Protein AF-U6R7R0-F1 (afdb_monomer)

Secondary structure (DSSP, 8-state):
--HHHHHHHHHHHHHHHHTTS---HHHHHHHHHHHHHHHHHHHHHHHHHHHHHHTT-S-EEEEEEETTEEEEEETTS-EEEEE--PPPPPPPEEE-TTT-EEEETTEEEEEESS-SSSPTT-----EEETTEEEEEETTTTEEEEEEEE--SS-------

Sequence (160 aa):
MNKKFLSAILFGALMVSSTGTFVSCKDYDDDIDNINKELTDIKSKLSDLESKVTTGGAYVTKIESVEGGLKVSVSDGTSYNLTIAGTPAGSTVVIDKTTGEISIDGTPTGFFATTGTTPQGESTAPYVKDGFWYFYDDATKAFVKSEYKASGNAWAVQKG

pLDDT: mean 77.36, std 15.65, range [34.22, 97.75]

Nearest PDB structures (foldseek):
  7xgb-assembly4_D  TM=8.673E-01  e=4.127E-01  Kitasatospora aureofaciens
  7y96-assembly1_B-4  TM=3.052E-01  e=9.688E-01  Aequorea victoria
  6iys-assembly1_O-2  TM=2.189E-01  e=8.168E-01  Borreliella burgdorferi B31

Solvent-accessible surface area (backbone atoms only — not comparable to full-atom values): 9886 Å² total; per-residue (Å²): 129,68,65,66,59,56,50,52,50,50,54,49,53,51,52,60,60,61,68,73,71,60,74,52,69,62,60,56,51,54,50,51,53,50,50,52,50,53,53,50,53,52,50,50,55,49,52,55,50,47,57,47,50,77,72,68,42,80,44,82,72,46,78,43,83,46,92,63,30,36,38,37,32,32,68,79,72,52,71,47,77,46,74,45,84,67,76,76,78,77,80,49,78,46,65,40,90,80,56,21,40,33,21,52,73,85,42,76,66,88,46,54,85,42,89,65,75,63,66,94,89,63,79,69,70,67,46,77,55,99,57,19,34,28,41,61,35,80,88,78,73,42,73,42,80,49,92,52,66,60,77,76,86,88,68,93,76,82,88,130

Organism: NCBI:txid1121098

Structure (mmCIF, N/CA/C/O backbone):
data_AF-U6R7R0-F1
#
_entry.id   AF-U6R7R0-F1
#
loop_
_atom_site.group_PDB
_atom_site.id
_atom_site.type_symbol
_atom_site.label_atom_id
_atom_site.label_alt_id
_atom_site.label_comp_id
_atom_site.label_asym_id
_atom_site.label_entity_id
_atom_site.label_seq_id
_atom_site.pdbx_PDB_ins_code
_atom_site.Cartn_x
_atom_site.Cartn_y
_atom_site.Cartn_z
_atom_site.occupancy
_atom_site.B_iso_or_equiv
_atom_site.auth_seq_id
_atom_site.auth_comp_id
_atom_site.auth_asym_id
_atom_site.auth_atom_id
_atom_site.pdbx_PDB_model_num
ATOM 1 N N . MET A 1 1 ? -31.013 8.846 97.842 1.00 60.41 1 MET A N 1
ATOM 2 C CA . MET A 1 1 ? -30.948 9.296 96.430 1.00 60.41 1 MET A CA 1
ATOM 3 C C . MET A 1 1 ? -32.325 9.185 95.799 1.00 60.41 1 MET A C 1
ATOM 5 O O . MET A 1 1 ? -32.932 8.120 95.883 1.00 60.41 1 MET A O 1
ATOM 9 N N . ASN A 1 2 ? -32.833 10.263 95.195 1.00 62.69 2 ASN A N 1
ATOM 10 C CA . ASN A 1 2 ? -34.103 10.216 94.472 1.00 62.69 2 ASN A CA 1
ATOM 11 C C . ASN A 1 2 ? -33.949 9.316 93.241 1.00 62.69 2 ASN A C 1
ATOM 13 O O . ASN A 1 2 ? -33.398 9.728 92.224 1.00 62.69 2 ASN A O 1
ATOM 17 N N . LYS A 1 3 ? -34.459 8.083 93.337 1.00 65.56 3 LYS A N 1
ATOM 18 C CA . LYS A 1 3 ? -34.379 7.037 92.299 1.00 65.56 3 LYS A CA 1
ATOM 19 C C . LYS A 1 3 ? -34.887 7.509 90.927 1.00 65.56 3 LYS A C 1
ATOM 21 O O . LYS A 1 3 ? -34.453 7.004 89.899 1.00 65.56 3 LYS A O 1
ATOM 26 N N . LYS A 1 4 ? -35.752 8.529 90.913 1.00 64.25 4 LYS A N 1
ATOM 27 C CA . LYS A 1 4 ? -36.271 9.172 89.700 1.00 64.25 4 LYS A CA 1
ATOM 28 C C . LYS A 1 4 ? -35.207 9.952 88.916 1.00 64.25 4 LYS A C 1
ATOM 30 O O . LYS A 1 4 ? -35.218 9.897 87.695 1.00 64.25 4 LYS A O 1
ATOM 35 N N . PHE A 1 5 ? -34.262 10.607 89.593 1.00 67.69 5 PHE A N 1
ATOM 36 C CA . PHE A 1 5 ? -33.180 11.345 88.928 1.00 67.69 5 PHE A CA 1
ATOM 37 C C . PHE A 1 5 ? -32.105 10.408 88.378 1.00 67.69 5 PHE A C 1
ATOM 39 O O . PHE A 1 5 ? -31.585 10.647 87.296 1.00 67.69 5 PHE A O 1
ATOM 46 N N . LEU A 1 6 ? -31.821 9.307 89.081 1.00 66.25 6 LEU A N 1
ATOM 47 C CA . LEU A 1 6 ? -30.859 8.311 88.606 1.00 66.25 6 LEU A CA 1
ATOM 48 C C . LEU A 1 6 ? -31.383 7.572 87.368 1.00 66.25 6 LEU A C 1
ATOM 50 O O . LEU A 1 6 ? -30.635 7.363 86.423 1.00 66.2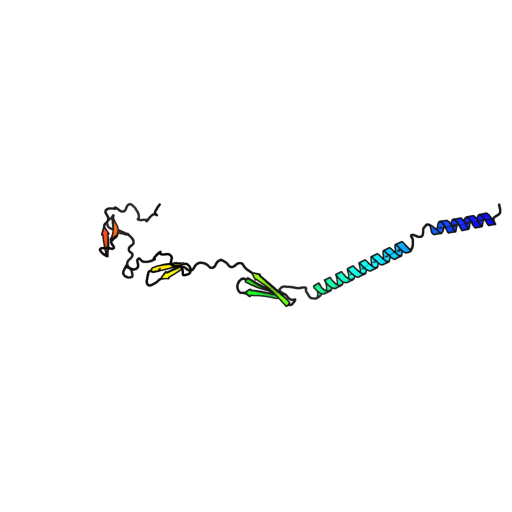5 6 LEU A O 1
ATOM 54 N N . SER A 1 7 ? -32.682 7.250 87.346 1.00 68.81 7 SER A N 1
ATOM 55 C CA . SER A 1 7 ? -33.334 6.669 86.169 1.00 68.81 7 SER A CA 1
ATOM 56 C C . SER A 1 7 ? -33.343 7.647 84.989 1.00 68.81 7 SER A C 1
ATOM 58 O O . SER A 1 7 ? -32.996 7.265 83.881 1.00 68.81 7 SER A O 1
ATOM 60 N N . ALA A 1 8 ? -33.649 8.930 85.221 1.00 68.56 8 ALA A N 1
ATOM 61 C CA . ALA A 1 8 ? -33.642 9.943 84.163 1.00 68.56 8 ALA A CA 1
ATOM 62 C C . ALA A 1 8 ? -32.242 10.183 83.569 1.00 68.56 8 ALA A C 1
ATOM 64 O O . ALA A 1 8 ? -32.114 10.319 82.357 1.00 68.56 8 ALA A O 1
ATOM 65 N N . ILE A 1 9 ? -31.189 10.187 84.394 1.00 73.38 9 ILE A N 1
ATOM 66 C CA . ILE A 1 9 ? -29.804 10.316 83.917 1.00 73.38 9 ILE A CA 1
ATOM 67 C C . ILE A 1 9 ? -29.353 9.039 83.204 1.00 73.38 9 ILE A C 1
ATOM 69 O O . ILE A 1 9 ? -28.672 9.134 82.193 1.00 73.38 9 ILE A O 1
ATOM 73 N N . LEU A 1 10 ? -29.756 7.854 83.674 1.00 70.75 10 LEU A N 1
ATOM 74 C CA . LEU A 1 10 ? -29.420 6.584 83.028 1.00 70.75 10 LEU A CA 1
ATOM 75 C C . LEU A 1 10 ? -30.117 6.430 81.670 1.00 70.75 10 LEU A C 1
ATOM 77 O O . LEU A 1 10 ? -29.473 6.045 80.702 1.00 70.75 10 LEU A O 1
ATOM 81 N N . PHE A 1 11 ? -31.401 6.787 81.573 1.00 67.62 11 PHE A N 1
ATOM 82 C CA . PHE A 1 11 ? -32.122 6.825 80.299 1.00 67.62 11 PHE A CA 1
ATOM 83 C C . PHE A 1 11 ? -31.600 7.937 79.383 1.00 67.62 11 PHE A C 1
ATOM 85 O O . PHE A 1 11 ? -31.454 7.709 78.189 1.00 67.62 11 PHE A O 1
ATOM 92 N N . GLY A 1 12 ? -31.251 9.107 79.924 1.00 68.81 12 GLY A N 1
ATOM 93 C CA . GLY A 1 12 ? -30.618 10.182 79.158 1.00 68.81 12 GLY A CA 1
ATOM 94 C C . GLY A 1 12 ? -29.245 9.780 78.611 1.00 68.81 12 GLY A C 1
ATOM 95 O O . GLY A 1 12 ? -28.976 9.976 77.432 1.00 68.81 12 GLY A O 1
ATOM 96 N N . ALA A 1 13 ? -28.403 9.146 79.431 1.00 63.66 13 ALA A N 1
ATOM 97 C CA . ALA A 1 13 ? -27.090 8.646 79.030 1.00 63.66 13 ALA A CA 1
ATOM 98 C C . ALA A 1 13 ? -27.189 7.493 78.019 1.00 63.66 13 ALA A C 1
ATOM 100 O O . ALA A 1 13 ? -26.389 7.445 77.091 1.00 63.66 13 ALA A O 1
ATOM 101 N N . LEU A 1 14 ? -28.182 6.606 78.161 1.00 62.66 14 LEU A N 1
ATOM 102 C CA . LEU A 1 14 ? -28.452 5.518 77.216 1.00 62.66 14 LEU A CA 1
ATOM 103 C C . LEU A 1 14 ? -28.954 6.041 75.859 1.00 62.66 14 LEU A C 1
ATOM 105 O O . LEU A 1 14 ? -28.569 5.521 74.817 1.00 62.66 14 LEU A O 1
ATOM 109 N N . MET A 1 15 ? -29.778 7.092 75.856 1.00 66.44 15 MET A N 1
ATOM 110 C CA . MET A 1 15 ? -30.253 7.720 74.618 1.00 66.44 15 MET A CA 1
ATOM 111 C C . MET A 1 15 ? -29.129 8.488 73.907 1.00 66.44 15 MET A C 1
ATOM 113 O O . MET A 1 15 ? -29.001 8.385 72.691 1.00 66.44 15 MET A O 1
ATOM 117 N N . VAL A 1 16 ? -28.258 9.181 74.648 1.00 61.00 16 VAL A N 1
ATOM 118 C CA . VAL A 1 16 ? -27.113 9.921 74.081 1.00 61.00 16 VAL A CA 1
ATOM 119 C C . VAL A 1 16 ? -25.999 8.986 73.587 1.00 61.00 16 VAL A C 1
ATOM 121 O O . VAL A 1 16 ? -25.350 9.287 72.587 1.00 61.00 16 VAL A O 1
ATOM 124 N N . SER A 1 17 ? -25.789 7.827 74.223 1.00 57.84 17 SER A N 1
ATOM 125 C CA . SER A 1 17 ? -24.849 6.817 73.715 1.00 57.84 17 SER A CA 1
ATOM 126 C C . SER A 1 17 ? -25.394 6.046 72.510 1.00 57.84 17 SER A C 1
ATOM 128 O O . SER A 1 17 ? -24.607 5.580 71.690 1.00 57.84 17 SER A O 1
ATOM 130 N N . SER A 1 18 ? -26.721 5.959 72.353 1.00 56.28 18 SER A N 1
ATOM 131 C CA . SER A 1 18 ? -27.346 5.296 71.202 1.00 56.28 18 SER A CA 1
ATOM 132 C C . SER A 1 18 ? -27.265 6.101 69.902 1.00 56.28 18 SER A C 1
ATOM 134 O O . SER A 1 18 ? -27.307 5.510 68.835 1.00 56.28 18 SER A O 1
ATOM 136 N N . THR A 1 19 ? -27.072 7.424 69.962 1.00 54.47 19 THR A N 1
ATOM 137 C CA . THR A 1 19 ? -26.943 8.285 68.770 1.00 54.47 19 THR A CA 1
ATOM 138 C C . THR A 1 19 ? -25.536 8.327 68.161 1.00 54.47 19 THR A C 1
ATOM 140 O O . THR A 1 19 ? -25.357 8.934 67.111 1.00 54.47 19 THR A O 1
ATOM 143 N N . GLY A 1 20 ? -24.534 7.711 68.801 1.00 55.19 20 GLY A N 1
ATOM 144 C CA . GLY A 1 20 ? -23.120 7.800 68.402 1.00 55.19 20 GLY A CA 1
ATOM 145 C C . GLY A 1 20 ? -22.584 6.644 67.549 1.00 55.19 20 GLY A C 1
ATOM 146 O O . GLY A 1 20 ? -21.422 6.684 67.158 1.00 55.19 20 GLY A O 1
ATOM 147 N N . THR A 1 21 ? -23.389 5.613 67.274 1.00 52.41 21 THR A N 1
ATOM 148 C CA . THR A 1 21 ? -22.988 4.440 66.466 1.00 52.41 21 THR A CA 1
ATOM 149 C C . THR A 1 21 ? -23.896 4.186 65.269 1.00 52.41 21 THR A C 1
ATOM 151 O O . THR A 1 21 ? -23.741 3.176 64.582 1.00 52.41 21 THR A O 1
ATOM 154 N N . PHE A 1 22 ? -24.812 5.109 64.969 1.00 54.06 22 PHE A N 1
ATOM 155 C CA . PHE A 1 22 ? -25.378 5.181 63.633 1.00 54.06 22 PHE A CA 1
ATOM 156 C C . PHE A 1 22 ? -24.262 5.700 62.736 1.00 54.06 22 PHE A C 1
ATOM 158 O O . PHE A 1 22 ? -24.029 6.904 62.652 1.00 54.06 22 PHE A O 1
ATOM 165 N N . VAL A 1 23 ? -23.528 4.776 62.112 1.00 57.75 23 VAL A N 1
ATOM 166 C CA . VAL A 1 23 ? -22.872 5.067 60.838 1.00 57.75 23 VAL A CA 1
ATOM 167 C C . VAL A 1 23 ? -23.975 5.701 59.999 1.00 57.75 23 VAL A C 1
ATOM 169 O O . VAL A 1 23 ? -25.008 5.074 59.760 1.00 57.75 23 VAL A O 1
ATOM 172 N N . SER A 1 24 ? -23.846 7.011 59.801 1.00 59.50 24 SER A N 1
ATOM 173 C CA . SER A 1 24 ? -24.919 7.886 59.350 1.00 59.50 24 SER A CA 1
ATOM 174 C C . SER A 1 24 ? -25.595 7.243 58.146 1.00 59.50 24 SER A C 1
ATOM 176 O O . SER A 1 24 ? -24.907 6.923 57.180 1.00 59.50 24 SER A O 1
ATOM 178 N N . CYS A 1 25 ? -26.919 7.032 58.184 1.00 66.12 25 CYS A N 1
ATOM 179 C CA . CYS A 1 25 ? -27.649 6.451 57.047 1.00 66.12 25 CYS A CA 1
ATOM 180 C C . CYS A 1 25 ? -27.337 7.190 55.740 1.00 66.12 25 CYS A C 1
ATOM 182 O O . CYS A 1 25 ? -27.358 6.584 54.682 1.00 66.12 25 CYS A O 1
ATOM 184 N N . LYS A 1 26 ? -26.959 8.473 55.838 1.00 71.56 26 LYS A N 1
ATOM 185 C CA . LYS A 1 26 ? -26.504 9.277 54.712 1.00 71.56 26 LYS A CA 1
ATOM 186 C C . LYS A 1 26 ? -25.286 8.699 53.991 1.00 71.56 26 LYS A C 1
ATOM 188 O O . LYS A 1 26 ? -25.292 8.701 52.771 1.00 71.56 26 LYS A O 1
ATOM 193 N N . ASP A 1 27 ? -24.259 8.250 54.707 1.00 76.75 27 ASP A N 1
ATOM 194 C CA . ASP A 1 27 ? -23.044 7.751 54.050 1.00 76.75 27 ASP A CA 1
ATOM 195 C C . ASP A 1 27 ? -23.353 6.425 53.339 1.00 76.75 27 ASP A C 1
ATOM 197 O O . ASP A 1 27 ? -22.925 6.215 52.210 1.00 76.75 27 ASP A O 1
ATOM 201 N N . TYR A 1 28 ? -24.209 5.586 53.938 1.00 78.81 28 TYR A N 1
ATOM 202 C CA . TYR A 1 28 ? -24.720 4.381 53.280 1.00 78.81 28 TYR A CA 1
ATOM 203 C C . TYR A 1 28 ? -25.596 4.683 52.060 1.00 78.81 28 TYR A C 1
ATOM 205 O O . TYR A 1 28 ? -25.456 4.011 51.041 1.00 78.81 28 TYR A O 1
ATOM 213 N N . ASP A 1 29 ? -26.491 5.668 52.145 1.00 81.88 29 ASP A N 1
ATOM 214 C CA . ASP A 1 29 ? -27.342 6.074 51.024 1.00 81.88 29 ASP A CA 1
ATOM 215 C C . ASP A 1 29 ? -26.497 6.666 49.878 1.00 81.88 29 ASP A C 1
ATOM 217 O O . ASP A 1 29 ? -26.690 6.300 48.718 1.00 81.88 29 ASP A O 1
ATOM 221 N N . ASP A 1 30 ? -25.508 7.513 50.193 1.00 87.25 30 ASP A N 1
ATOM 222 C CA . ASP A 1 30 ? -24.588 8.106 49.214 1.00 87.25 30 ASP A CA 1
ATOM 223 C C . ASP A 1 30 ? -23.708 7.024 48.540 1.00 87.25 30 ASP A C 1
ATOM 225 O O . ASP A 1 30 ? -23.526 7.043 47.316 1.00 87.25 30 ASP A O 1
ATOM 229 N N . ASP A 1 31 ? -23.207 6.044 49.306 1.00 91.38 31 ASP A N 1
ATOM 230 C CA . ASP A 1 31 ? -22.452 4.896 48.785 1.00 91.38 31 ASP A CA 1
ATOM 231 C C . ASP A 1 31 ? -23.313 4.032 47.847 1.00 91.38 31 ASP A C 1
ATOM 233 O O . ASP A 1 31 ? -22.874 3.652 46.757 1.00 91.38 31 ASP A O 1
ATOM 237 N N . ILE A 1 32 ? -24.562 3.748 48.234 1.00 90.69 32 ILE A N 1
ATOM 238 C CA . ILE A 1 32 ? -25.526 2.995 47.416 1.00 90.69 32 ILE A CA 1
ATOM 239 C C . ILE A 1 32 ? -25.818 3.733 46.106 1.00 90.69 32 ILE A C 1
ATOM 241 O O . ILE A 1 32 ? -25.851 3.113 45.039 1.00 90.69 32 ILE A O 1
ATOM 245 N N . ASP A 1 33 ? -25.995 5.052 46.154 1.00 93.56 33 ASP A N 1
ATOM 246 C CA . ASP A 1 33 ? -26.218 5.873 44.967 1.00 93.56 33 ASP A CA 1
ATOM 247 C C . ASP A 1 33 ? -25.017 5.861 44.018 1.00 93.56 33 ASP A C 1
ATOM 249 O O . ASP A 1 33 ? -25.195 5.798 42.796 1.00 93.56 33 ASP A O 1
ATOM 253 N N . ASN A 1 34 ? -23.792 5.912 44.550 1.00 94.81 34 ASN A N 1
ATOM 254 C CA . ASN A 1 34 ? -22.591 5.809 43.727 1.00 94.81 34 ASN A CA 1
ATOM 255 C C . ASN A 1 34 ? -22.479 4.423 43.074 1.00 94.81 34 ASN A C 1
ATOM 257 O O . ASN A 1 34 ? -22.296 4.329 41.859 1.00 94.81 34 ASN A O 1
ATOM 261 N N . ILE A 1 35 ? -22.692 3.355 43.846 1.00 96.38 35 ILE A N 1
ATOM 262 C CA . ILE A 1 35 ? -22.695 1.977 43.336 1.00 96.38 35 ILE A CA 1
ATOM 263 C C . ILE A 1 35 ? -23.745 1.807 42.234 1.00 96.38 35 ILE A C 1
ATOM 265 O O . ILE A 1 35 ? -23.456 1.223 41.192 1.00 96.38 35 ILE A O 1
ATOM 269 N N . ASN A 1 36 ? -24.955 2.339 42.410 1.00 96.31 36 ASN A N 1
ATOM 270 C CA . ASN A 1 36 ? -26.010 2.244 41.401 1.00 96.31 36 ASN A CA 1
ATOM 271 C C . ASN A 1 36 ? -25.657 2.989 40.105 1.00 96.31 36 ASN A C 1
ATOM 273 O O . ASN A 1 36 ? -25.974 2.502 39.013 1.00 96.31 36 ASN A O 1
ATOM 277 N N . LYS A 1 37 ? -24.978 4.141 40.198 1.00 96.75 37 LYS A N 1
ATOM 278 C CA . LYS A 1 37 ? -24.468 4.871 39.026 1.00 96.75 37 LYS A CA 1
ATOM 279 C C . LYS A 1 37 ? -23.408 4.058 38.290 1.00 96.75 37 LYS A C 1
ATOM 281 O O . LYS A 1 37 ? -23.543 3.858 37.084 1.00 96.75 37 LYS A O 1
ATOM 286 N N . GLU A 1 38 ? -22.410 3.540 39.003 1.00 97.38 38 GLU A N 1
ATOM 287 C CA . GLU A 1 38 ? -21.362 2.693 38.420 1.00 97.38 38 GLU A CA 1
ATOM 288 C C . GLU A 1 38 ? -21.945 1.425 37.787 1.00 97.38 38 GLU A C 1
ATOM 290 O O . GLU A 1 38 ? -21.601 1.069 36.662 1.00 97.38 38 GLU A O 1
ATOM 295 N N . LEU A 1 39 ? -22.897 0.775 38.460 1.00 97.62 39 LEU A N 1
ATOM 296 C CA . LEU A 1 39 ? -23.578 -0.413 37.954 1.00 97.62 39 LEU A CA 1
ATOM 297 C C . LEU A 1 39 ? -24.370 -0.115 36.674 1.00 97.62 39 LEU A C 1
ATOM 299 O O . LEU A 1 39 ? -24.408 -0.940 35.761 1.00 97.62 39 LEU A O 1
ATOM 303 N N . THR A 1 40 ? -24.996 1.059 36.594 1.00 97.69 40 THR A N 1
ATOM 304 C CA . THR A 1 40 ? -25.719 1.506 35.397 1.00 97.69 40 THR A CA 1
ATOM 305 C C . THR A 1 40 ? -24.758 1.773 34.238 1.00 97.69 40 THR A C 1
ATOM 307 O O . THR A 1 40 ? -25.001 1.305 33.126 1.00 97.69 40 THR A O 1
ATOM 310 N N . ASP A 1 41 ? -23.638 2.452 34.494 1.00 97.44 41 ASP A N 1
ATOM 311 C CA . ASP A 1 41 ? -22.607 2.727 33.487 1.00 97.44 41 ASP A CA 1
ATOM 312 C C . ASP A 1 41 ? -21.952 1.435 32.965 1.00 97.44 41 ASP A C 1
ATOM 314 O O . ASP A 1 41 ? -21.839 1.227 31.755 1.00 97.44 41 ASP A O 1
ATOM 318 N N . ILE A 1 42 ? -21.603 0.505 33.862 1.00 97.75 42 ILE A N 1
ATOM 319 C CA . ILE A 1 42 ? -21.056 -0.811 33.497 1.00 97.75 42 ILE A CA 1
ATOM 320 C C . ILE A 1 42 ? -22.052 -1.597 32.642 1.00 97.75 42 ILE A C 1
ATOM 322 O O . ILE A 1 42 ? -21.662 -2.159 31.619 1.00 97.75 42 ILE A O 1
ATOM 326 N N . LYS A 1 43 ? -23.339 -1.623 33.017 1.00 97.25 43 LYS A N 1
ATOM 327 C CA . LYS A 1 43 ? -24.385 -2.279 32.217 1.00 97.25 43 LYS A CA 1
ATOM 328 C C . LYS A 1 43 ? -24.500 -1.673 30.819 1.00 97.25 43 LYS A C 1
ATOM 330 O O . LYS A 1 43 ? -24.614 -2.428 29.858 1.00 97.25 43 LYS A O 1
ATOM 335 N N . SER A 1 44 ? -24.427 -0.346 30.692 1.00 97.06 44 SER A N 1
ATOM 336 C CA . SER A 1 44 ? -24.449 0.329 29.388 1.00 97.06 44 SER A CA 1
ATOM 337 C C . SER A 1 44 ? -23.255 -0.084 28.528 1.00 97.06 44 SER A C 1
ATOM 339 O O . SER A 1 44 ? -23.432 -0.532 27.400 1.00 97.06 44 SER A O 1
ATOM 341 N N . LYS A 1 45 ? -22.037 -0.026 29.082 1.00 96.19 45 LYS A N 1
ATOM 342 C CA . LYS A 1 45 ? -20.810 -0.431 28.377 1.00 96.19 45 LYS A CA 1
ATOM 343 C C . LYS A 1 45 ? -20.827 -1.902 27.970 1.00 96.19 45 LYS A C 1
ATOM 345 O O . LYS A 1 45 ? -20.345 -2.242 26.891 1.00 96.19 45 LYS A O 1
ATOM 350 N N . LEU A 1 46 ? -21.377 -2.773 28.819 1.00 95.81 46 LEU A N 1
ATOM 351 C CA . LEU A 1 46 ? -21.525 -4.191 28.511 1.00 95.81 46 LEU A CA 1
ATOM 352 C C . LEU A 1 46 ? -22.524 -4.405 27.370 1.00 95.81 46 LEU A C 1
ATOM 354 O O . LEU A 1 46 ? -22.212 -5.142 26.444 1.00 95.81 46 LEU A O 1
ATOM 358 N N . SER A 1 47 ? -23.666 -3.713 27.393 1.00 93.38 47 SER A N 1
ATOM 359 C CA . SER A 1 47 ? -24.655 -3.758 26.310 1.00 93.38 47 SER A CA 1
ATOM 360 C C . SER A 1 47 ? -24.079 -3.249 24.983 1.00 93.38 47 SER A C 1
ATOM 362 O O . SER A 1 47 ? -24.336 -3.834 23.932 1.00 93.38 47 SER A O 1
ATOM 364 N N . ASP A 1 48 ? -23.272 -2.186 25.014 1.00 90.31 48 ASP A N 1
ATOM 365 C CA . ASP A 1 48 ? -22.596 -1.657 23.825 1.00 90.31 48 ASP A CA 1
ATOM 366 C C . ASP A 1 48 ? -21.582 -2.657 23.260 1.00 90.31 48 ASP A C 1
ATOM 368 O O . ASP A 1 48 ? -21.474 -2.831 22.043 1.00 90.31 48 ASP A O 1
ATOM 372 N N . LEU A 1 49 ? -20.826 -3.323 24.137 1.00 88.69 49 LEU A N 1
ATOM 373 C CA . LEU A 1 49 ? -19.866 -4.346 23.740 1.00 88.69 49 LEU A CA 1
ATOM 374 C 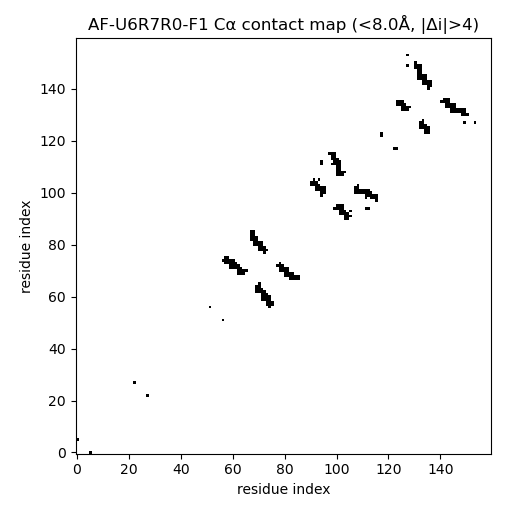C . LEU A 1 49 ? -20.576 -5.578 23.174 1.00 88.69 49 LEU A C 1
ATOM 376 O O . LEU A 1 49 ? -20.188 -6.079 22.121 1.00 88.69 49 LEU A O 1
ATOM 380 N N . GLU A 1 50 ? -21.634 -6.034 23.840 1.00 88.44 50 GLU A N 1
ATOM 381 C CA . GLU A 1 50 ? -22.452 -7.155 23.394 1.00 88.44 50 GLU A CA 1
ATOM 382 C C . GLU A 1 50 ? -23.047 -6.873 22.015 1.00 88.44 50 GLU A C 1
ATOM 384 O O . GLU A 1 50 ? -22.919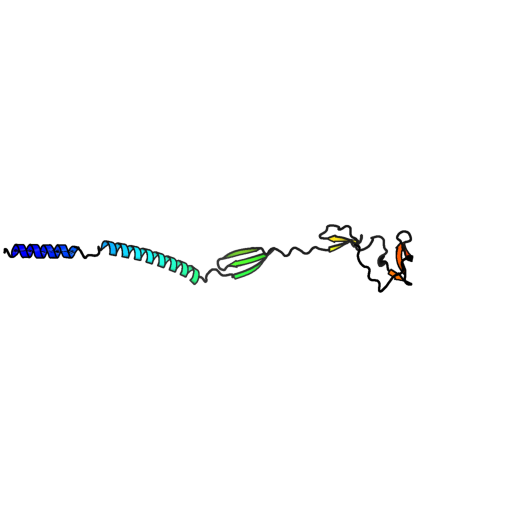 -7.717 21.134 1.00 88.44 50 GLU A O 1
ATOM 389 N N . SER A 1 51 ? -23.576 -5.669 21.772 1.00 85.81 51 SER A N 1
ATOM 390 C CA . SER A 1 51 ? -24.078 -5.229 20.460 1.00 85.81 51 SER A CA 1
ATOM 391 C C . SER A 1 51 ? -23.006 -5.289 19.360 1.00 85.81 51 SER A C 1
ATOM 393 O O . SER A 1 51 ? -23.251 -5.791 18.258 1.00 85.81 51 SER A O 1
ATOM 395 N N . LYS A 1 52 ? -21.777 -4.853 19.669 1.00 82.88 52 LYS A N 1
ATOM 396 C CA . LYS A 1 52 ? -20.639 -4.916 18.736 1.00 82.88 52 LYS A CA 1
ATOM 397 C C . LYS A 1 52 ? -20.171 -6.345 18.446 1.00 82.88 52 LYS A C 1
ATOM 399 O O . LYS A 1 52 ? -19.638 -6.592 17.369 1.00 82.88 52 LYS A O 1
ATOM 404 N N . VAL A 1 53 ? -20.342 -7.274 19.388 1.00 82.00 53 VAL A N 1
ATOM 405 C CA . VAL A 1 53 ? -19.875 -8.666 19.267 1.00 82.00 53 VAL A CA 1
ATOM 406 C C . VAL A 1 53 ? -20.943 -9.594 18.683 1.00 82.00 53 VAL A C 1
ATOM 408 O O . VAL A 1 53 ? -20.629 -10.406 17.818 1.00 82.00 53 VAL A O 1
ATOM 411 N N . THR A 1 54 ? -22.206 -9.486 19.106 1.00 76.62 54 THR A N 1
ATOM 412 C CA . THR A 1 54 ? -23.307 -10.357 18.636 1.00 76.62 54 THR A CA 1
ATOM 413 C C . THR A 1 54 ? -23.667 -10.130 17.172 1.00 76.62 54 THR A C 1
ATOM 415 O O . THR A 1 54 ? -24.158 -11.045 16.516 1.00 76.62 54 THR A O 1
ATOM 418 N N . THR A 1 55 ? -23.341 -8.963 16.618 1.00 68.19 55 THR A N 1
ATOM 419 C CA . THR A 1 55 ? -23.399 -8.699 15.170 1.00 68.19 55 THR A CA 1
ATOM 420 C C . THR A 1 55 ? -22.226 -9.309 14.387 1.00 68.19 55 THR A C 1
ATOM 422 O O . THR A 1 55 ? -22.147 -9.153 13.172 1.00 68.19 55 THR A O 1
ATOM 425 N N . GLY A 1 56 ? -21.325 -10.038 15.057 1.00 71.00 56 GLY A N 1
ATOM 426 C CA . GLY A 1 56 ? -20.144 -10.675 14.469 1.00 71.00 56 GLY A CA 1
ATOM 427 C C . GLY A 1 56 ? -18.916 -9.765 14.383 1.00 71.00 56 GLY A C 1
ATOM 428 O O . GLY A 1 56 ? -17.858 -10.221 13.953 1.00 71.00 56 GLY A O 1
ATOM 429 N N . GLY A 1 57 ? -19.035 -8.503 14.812 1.00 76.50 57 GLY A N 1
ATOM 430 C CA . GLY A 1 57 ? -17.997 -7.492 14.645 1.00 76.50 57 GLY A CA 1
ATOM 431 C C . GLY A 1 57 ? -17.743 -7.129 13.178 1.00 76.50 57 GLY A C 1
ATOM 432 O O . GLY A 1 57 ? -18.165 -7.810 12.241 1.00 76.50 57 GLY A O 1
ATOM 433 N N . ALA A 1 58 ? -17.035 -6.025 12.962 1.00 85.56 58 ALA A N 1
ATOM 434 C CA . ALA A 1 58 ? -16.552 -5.669 11.636 1.00 85.56 58 ALA A CA 1
ATOM 435 C C . ALA A 1 58 ? -15.393 -6.610 11.250 1.00 85.56 58 ALA A C 1
ATOM 437 O O . ALA A 1 58 ? -14.397 -6.702 11.967 1.00 85.56 58 ALA A O 1
ATOM 438 N N . TYR A 1 59 ? -15.513 -7.315 10.127 1.00 87.12 59 TYR A N 1
ATOM 439 C CA . TYR A 1 59 ? -14.486 -8.213 9.596 1.00 87.12 59 TYR A CA 1
ATOM 440 C C . TYR A 1 59 ? -14.311 -8.003 8.094 1.00 87.12 59 TYR A C 1
ATOM 442 O O . TYR A 1 59 ? -15.210 -7.524 7.408 1.00 87.12 59 TYR A O 1
ATOM 450 N N . VAL A 1 60 ? -13.142 -8.357 7.561 1.00 93.38 60 VAL A N 1
ATOM 451 C CA . VAL A 1 60 ? -12.855 -8.205 6.129 1.00 93.38 60 VAL A CA 1
ATOM 452 C C . VAL A 1 60 ? -13.672 -9.216 5.325 1.00 93.38 60 VAL A C 1
ATOM 454 O O . VAL A 1 60 ? -13.572 -10.419 5.551 1.00 93.38 60 VAL A O 1
ATOM 457 N N . THR A 1 61 ? -14.458 -8.730 4.367 1.00 95.12 61 THR A N 1
ATOM 458 C CA . THR A 1 61 ? -15.293 -9.560 3.483 1.00 95.12 61 THR A CA 1
ATOM 459 C C . THR A 1 61 ? -14.660 -9.778 2.118 1.00 95.12 61 THR A C 1
ATOM 461 O O . THR A 1 61 ? -14.890 -10.810 1.490 1.00 95.12 61 THR A O 1
ATOM 464 N N . LYS A 1 62 ? -13.863 -8.817 1.639 1.00 96.00 62 LYS A N 1
ATOM 465 C CA . LYS A 1 62 ? -13.243 -8.878 0.315 1.00 96.00 62 LYS A CA 1
ATOM 466 C C . LYS A 1 62 ? -11.937 -8.096 0.285 1.00 96.00 62 LYS A C 1
ATOM 468 O O . LYS A 1 62 ? -11.858 -6.993 0.821 1.00 96.00 62 LYS A O 1
ATOM 473 N N . ILE A 1 63 ? -10.943 -8.653 -0.397 1.00 95.94 63 ILE A N 1
ATOM 474 C CA . ILE A 1 63 ? -9.720 -7.951 -0.788 1.00 95.94 63 ILE A CA 1
ATOM 475 C C . ILE A 1 63 ? -9.618 -8.059 -2.305 1.00 95.94 63 ILE A C 1
ATOM 477 O O . ILE A 1 63 ? -9.675 -9.159 -2.851 1.00 95.94 63 ILE A O 1
ATOM 481 N N . GLU A 1 64 ? -9.498 -6.925 -2.984 1.00 94.75 64 GLU A N 1
ATOM 482 C CA . GLU A 1 64 ? -9.375 -6.868 -4.438 1.00 94.75 64 GLU A CA 1
ATOM 483 C C . GLU A 1 64 ? -8.245 -5.936 -4.865 1.00 94.75 64 GLU A C 1
ATOM 485 O O . GLU A 1 64 ? -8.004 -4.900 -4.245 1.00 94.75 64 GLU A O 1
ATOM 490 N N . SER A 1 65 ? -7.537 -6.315 -5.926 1.00 92.12 65 SER A N 1
ATOM 491 C CA . SER A 1 65 ? -6.532 -5.452 -6.538 1.00 92.12 65 SER A CA 1
ATOM 492 C C . SER A 1 65 ? -7.202 -4.284 -7.249 1.00 92.12 65 SER A C 1
ATOM 494 O O . SER A 1 65 ? -8.173 -4.461 -7.982 1.00 92.12 65 SER A O 1
ATOM 496 N N . VAL A 1 66 ? -6.650 -3.095 -7.042 1.00 90.56 66 VAL A N 1
ATOM 497 C CA . VAL A 1 66 ? -7.033 -1.856 -7.722 1.00 90.56 66 VAL A CA 1
ATOM 498 C C . VAL A 1 66 ? -5.779 -1.197 -8.286 1.00 90.56 66 VAL A C 1
ATOM 500 O O . VAL A 1 66 ? -4.656 -1.590 -7.965 1.00 90.56 66 VAL A O 1
ATOM 503 N N . GLU A 1 67 ? -5.950 -0.198 -9.145 1.00 85.38 67 GLU A N 1
ATOM 504 C CA . GLU A 1 67 ? -4.818 0.579 -9.642 1.00 85.38 67 GLU A CA 1
ATOM 505 C C . GLU A 1 67 ? -4.026 1.181 -8.468 1.00 85.38 67 GLU A C 1
ATOM 507 O O . GLU A 1 67 ? -4.590 1.823 -7.582 1.00 85.38 67 GLU A O 1
ATOM 512 N N . GLY A 1 68 ? -2.718 0.918 -8.426 1.00 83.50 68 GLY A N 1
ATOM 513 C CA . GLY A 1 68 ? -1.834 1.422 -7.373 1.00 83.50 68 GLY A CA 1
ATOM 514 C C . GLY A 1 68 ? -1.996 0.778 -5.987 1.00 83.50 68 GLY A C 1
ATOM 515 O O . GLY A 1 68 ? -1.413 1.285 -5.026 1.00 83.50 68 GLY A O 1
ATOM 516 N N . GLY A 1 69 ? -2.754 -0.319 -5.832 1.00 90.62 69 GLY A N 1
ATOM 517 C CA . GLY A 1 69 ? -2.884 -0.954 -4.518 1.00 90.62 69 GLY A CA 1
ATOM 518 C C . GLY A 1 69 ? -3.963 -2.026 -4.358 1.00 90.62 69 GLY A C 1
ATOM 519 O O . GLY A 1 69 ? -4.265 -2.799 -5.267 1.00 90.62 69 GLY A O 1
ATOM 520 N N . LEU A 1 70 ? -4.528 -2.089 -3.149 1.00 94.38 70 LEU A N 1
ATOM 521 C CA . LEU A 1 70 ? -5.588 -3.021 -2.760 1.00 94.38 70 LEU A CA 1
ATOM 522 C C . LEU A 1 70 ? -6.779 -2.257 -2.184 1.00 94.38 70 LEU A C 1
ATOM 524 O O . LEU A 1 70 ? -6.606 -1.343 -1.380 1.00 94.38 70 LEU A O 1
ATOM 528 N N . LYS A 1 71 ? -7.990 -2.687 -2.524 1.00 95.56 71 LYS A N 1
ATOM 529 C CA . LYS A 1 71 ? -9.220 -2.275 -1.851 1.00 95.56 71 LYS A CA 1
ATOM 530 C C . LYS A 1 71 ? -9.662 -3.379 -0.895 1.00 95.56 71 LYS A C 1
ATOM 532 O O . LYS A 1 71 ? -9.835 -4.529 -1.295 1.00 95.56 71 LYS A O 1
ATOM 537 N N . VAL A 1 72 ? -9.857 -3.018 0.368 1.00 97.19 72 VAL A N 1
ATOM 538 C CA . VAL A 1 72 ? -10.325 -3.902 1.440 1.00 97.19 72 VAL A CA 1
ATOM 539 C C . VAL A 1 72 ? -11.749 -3.502 1.798 1.00 97.19 72 VAL A C 1
ATOM 541 O O . VAL A 1 72 ? -11.979 -2.367 2.203 1.00 97.19 72 VAL A O 1
ATOM 544 N N . SER A 1 73 ? -12.699 -4.420 1.636 1.00 96.31 73 SER A N 1
ATOM 545 C CA . SER A 1 73 ? -14.102 -4.238 2.029 1.00 96.31 73 SER A CA 1
ATOM 546 C C . SER A 1 73 ? -14.366 -4.923 3.366 1.00 96.31 73 SER A C 1
ATOM 548 O O . SER A 1 73 ? -13.866 -6.024 3.611 1.00 96.31 73 SER A O 1
ATOM 550 N N . VAL A 1 74 ? -15.159 -4.280 4.217 1.00 95.25 74 VAL A N 1
ATOM 551 C CA . VAL A 1 74 ? -15.478 -4.741 5.573 1.00 95.25 74 VAL A CA 1
ATOM 552 C C . VAL A 1 74 ? -16.975 -5.062 5.672 1.00 95.25 74 VAL A C 1
ATOM 554 O O . VAL A 1 74 ? -17.788 -4.539 4.911 1.00 95.25 74 VAL A O 1
ATOM 557 N N . SER A 1 75 ? -17.349 -5.979 6.566 1.00 91.06 75 SER A N 1
ATOM 558 C CA . SER A 1 75 ? -18.722 -6.471 6.760 1.00 91.06 75 SER A CA 1
ATOM 559 C C . SER A 1 75 ? -19.714 -5.392 7.192 1.00 91.06 75 SER A C 1
ATOM 561 O O . SER A 1 75 ? -20.910 -5.545 6.962 1.00 91.06 75 SER A O 1
ATOM 563 N N . ASP A 1 76 ? -19.226 -4.286 7.752 1.00 88.44 76 ASP A N 1
ATOM 564 C CA . ASP A 1 76 ? -20.016 -3.101 8.097 1.00 88.44 76 ASP A CA 1
ATOM 565 C C . ASP A 1 76 ? -20.311 -2.184 6.889 1.00 88.44 76 ASP A C 1
ATOM 567 O O . ASP A 1 76 ? -20.947 -1.141 7.037 1.00 88.44 76 ASP A O 1
ATOM 571 N N . GLY A 1 77 ? -19.863 -2.564 5.687 1.00 89.38 77 GLY A N 1
ATOM 572 C CA . GLY A 1 77 ? -20.041 -1.806 4.449 1.00 89.38 77 GLY A CA 1
ATOM 573 C C . GLY A 1 77 ? -18.969 -0.743 4.202 1.00 89.38 77 GLY A C 1
ATOM 574 O O . GLY A 1 77 ? -18.962 -0.128 3.133 1.00 89.38 77 GLY A O 1
ATOM 575 N N . THR A 1 78 ? -18.041 -0.531 5.138 1.00 93.19 78 THR A N 1
ATOM 576 C CA . THR A 1 78 ? -16.906 0.371 4.926 1.00 93.19 78 THR A CA 1
ATOM 577 C C . THR A 1 78 ? -15.871 -0.243 3.979 1.00 93.19 78 THR A C 1
ATOM 579 O O . THR A 1 78 ? -15.844 -1.448 3.701 1.00 93.19 78 THR A O 1
ATOM 582 N N . SER A 1 79 ? -15.022 0.605 3.401 1.00 95.44 79 SER A N 1
ATOM 583 C CA . SER A 1 79 ? -13.930 0.168 2.534 1.00 95.44 79 SER A CA 1
ATOM 584 C C . SER A 1 79 ? -12.708 1.062 2.689 1.00 95.44 79 SER A C 1
ATOM 586 O O . SER A 1 79 ? -12.835 2.277 2.835 1.00 95.44 79 SER A O 1
ATOM 588 N N . TYR A 1 80 ? -11.529 0.453 2.589 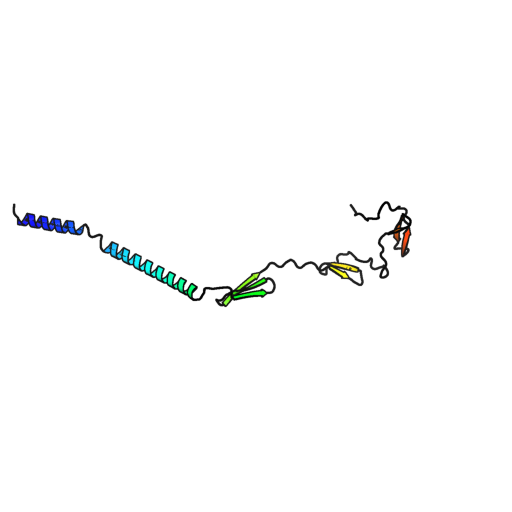1.00 95.44 80 TYR A N 1
ATOM 589 C CA . TYR A 1 80 ? -10.236 1.118 2.721 1.00 95.44 80 TYR A CA 1
ATOM 590 C C . TYR A 1 80 ? -9.367 0.826 1.500 1.00 95.44 80 TYR A C 1
ATOM 592 O O . TYR A 1 80 ? -9.296 -0.316 1.045 1.00 95.44 80 TYR A O 1
ATOM 600 N N . ASN A 1 81 ? -8.684 1.851 0.990 1.00 94.00 81 ASN A N 1
ATOM 601 C CA . ASN A 1 81 ? -7.674 1.689 -0.052 1.00 94.00 81 ASN A CA 1
ATOM 602 C C . ASN A 1 81 ? -6.289 1.662 0.596 1.00 94.00 81 ASN A C 1
ATOM 604 O O . ASN A 1 81 ? -5.907 2.593 1.303 1.00 94.00 81 ASN A O 1
ATOM 608 N N . LEU A 1 82 ? -5.547 0.592 0.341 1.00 91.44 82 LEU A N 1
ATOM 609 C CA . LEU A 1 82 ? -4.153 0.438 0.721 1.00 91.44 82 LEU A CA 1
ATOM 610 C C . LEU A 1 82 ? -3.297 0.733 -0.503 1.00 91.44 82 LEU A C 1
ATOM 612 O O . LEU A 1 82 ? -3.254 -0.067 -1.438 1.00 91.44 82 LEU A O 1
ATOM 616 N N . THR A 1 83 ? -2.612 1.873 -0.489 1.00 88.69 83 THR A N 1
ATOM 617 C CA . THR A 1 83 ? -1.620 2.195 -1.513 1.00 88.69 83 THR A CA 1
ATOM 618 C C . THR A 1 83 ? -0.425 1.275 -1.332 1.00 88.69 83 THR A C 1
ATOM 620 O O . THR A 1 83 ? 0.250 1.312 -0.302 1.00 88.69 83 THR A O 1
ATOM 623 N N . ILE A 1 84 ? -0.146 0.457 -2.338 1.00 82.75 84 ILE A N 1
ATOM 624 C CA . ILE A 1 84 ? 1.118 -0.264 -2.410 1.00 82.75 84 ILE A CA 1
ATOM 625 C C . ILE A 1 84 ? 2.017 0.631 -3.244 1.00 82.75 84 ILE A C 1
ATOM 627 O O . ILE A 1 84 ? 1.721 0.870 -4.414 1.00 82.75 84 ILE A O 1
ATOM 631 N N . ALA A 1 85 ? 3.077 1.170 -2.636 1.00 71.94 85 ALA A N 1
ATOM 632 C CA . ALA A 1 85 ? 4.090 1.903 -3.383 1.00 71.94 85 ALA A CA 1
ATOM 633 C C . ALA A 1 85 ? 4.553 0.995 -4.527 1.00 71.94 85 ALA A C 1
ATOM 635 O O . ALA A 1 85 ? 5.097 -0.084 -4.281 1.00 71.94 85 ALA A O 1
ATOM 636 N N . GLY A 1 86 ? 4.221 1.384 -5.759 1.00 66.19 86 GLY A N 1
ATOM 637 C CA . GLY A 1 86 ? 4.503 0.567 -6.927 1.00 66.19 86 GLY A CA 1
ATOM 638 C C . GLY A 1 86 ? 5.986 0.226 -6.971 1.00 66.19 86 GLY A C 1
ATOM 639 O O . GLY A 1 86 ? 6.834 1.049 -6.617 1.00 66.19 86 GLY A O 1
ATOM 640 N N . THR A 1 87 ? 6.314 -0.985 -7.416 1.00 59.28 87 THR A N 1
ATOM 641 C CA . THR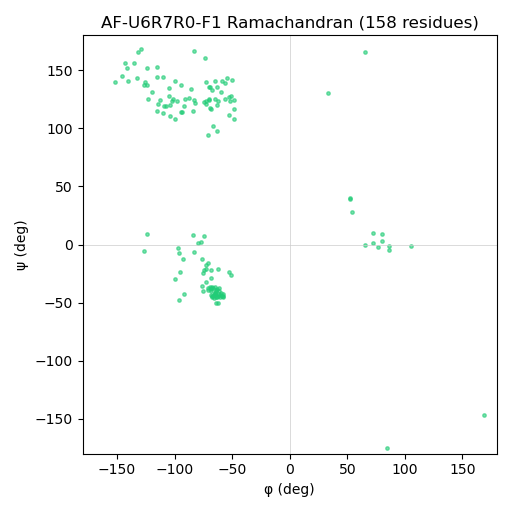 A 1 87 ? 7.660 -1.240 -7.928 1.00 59.28 87 THR A CA 1
ATOM 642 C C . THR A 1 87 ? 7.920 -0.175 -8.996 1.00 59.28 87 THR A C 1
ATOM 644 O O . THR A 1 87 ? 7.047 -0.012 -9.856 1.00 59.28 87 THR A O 1
ATOM 647 N N . PRO A 1 88 ? 9.026 0.595 -8.945 1.00 61.81 88 PRO A N 1
ATOM 648 C CA . PRO A 1 88 ? 9.314 1.548 -10.006 1.00 61.81 88 PRO A CA 1
ATOM 649 C C . PRO A 1 88 ? 9.213 0.803 -11.333 1.00 61.81 88 PRO A C 1
ATOM 651 O O . PRO A 1 88 ? 9.767 -0.292 -11.465 1.00 61.81 88 PRO A O 1
ATOM 654 N N . ALA A 1 89 ? 8.422 1.344 -12.262 1.00 68.88 89 ALA A N 1
ATOM 655 C CA . ALA A 1 89 ? 8.293 0.758 -13.584 1.00 68.88 89 ALA A CA 1
ATOM 656 C C . ALA A 1 89 ? 9.711 0.574 -14.134 1.00 68.88 89 ALA A C 1
ATOM 658 O O . ALA A 1 89 ? 10.504 1.517 -14.130 1.00 68.88 89 ALA A O 1
ATOM 659 N N . GLY A 1 90 ? 10.061 -0.659 -14.505 1.00 68.00 90 GLY A N 1
ATOM 660 C CA . GLY A 1 90 ? 11.349 -0.910 -15.136 1.00 68.00 90 GLY A CA 1
ATOM 661 C C . GLY A 1 90 ? 11.449 -0.071 -16.406 1.00 68.00 90 GLY A C 1
ATOM 662 O O . GLY A 1 90 ? 10.458 0.076 -17.122 1.00 68.00 90 GLY A O 1
ATOM 663 N N . SER A 1 91 ? 12.624 0.486 -16.679 1.00 83.75 91 SER A N 1
ATOM 664 C CA . SER A 1 91 ? 12.827 1.259 -17.900 1.00 83.75 91 SER A CA 1
ATOM 665 C C . SER A 1 91 ? 12.688 0.381 -19.142 1.00 83.75 91 SER A C 1
ATOM 667 O O . SER A 1 91 ? 13.161 -0.759 -19.180 1.00 83.75 91 SER A O 1
ATOM 669 N N . THR A 1 92 ? 12.065 0.926 -20.181 1.00 85.25 92 THR A N 1
ATOM 670 C CA . THR A 1 92 ? 11.952 0.277 -21.489 1.00 85.25 92 THR A CA 1
ATOM 671 C C . THR A 1 92 ? 13.129 0.688 -22.363 1.00 85.25 92 THR A C 1
ATOM 673 O O . THR A 1 92 ? 13.348 1.876 -22.591 1.00 85.25 92 THR A O 1
ATOM 676 N N . VAL A 1 93 ? 13.868 -0.294 -22.886 1.00 89.94 93 VAL A N 1
ATOM 677 C CA . VAL A 1 93 ? 14.956 -0.074 -23.849 1.00 89.94 93 VAL A CA 1
ATOM 678 C C . VAL A 1 93 ? 14.461 -0.421 -25.250 1.00 89.94 93 VAL A C 1
ATOM 680 O O . VAL A 1 93 ? 14.020 -1.545 -25.492 1.00 89.94 93 VAL A O 1
ATOM 683 N N . VAL A 1 94 ? 14.544 0.530 -26.180 1.00 90.31 94 VAL A N 1
ATOM 684 C CA . VAL A 1 94 ? 14.130 0.357 -27.581 1.00 90.31 94 VAL A CA 1
ATOM 685 C C . VAL A 1 94 ? 15.294 0.692 -28.503 1.00 90.31 94 VAL A C 1
ATOM 687 O O . VAL A 1 94 ? 15.974 1.691 -28.296 1.00 90.31 94 VAL A O 1
ATOM 690 N N . ILE A 1 95 ? 15.501 -0.125 -29.537 1.00 86.62 95 ILE A N 1
ATOM 691 C CA . ILE A 1 95 ? 16.459 0.144 -30.614 1.00 86.62 95 ILE A CA 1
ATOM 692 C C . ILE A 1 95 ? 15.666 0.599 -31.839 1.00 86.62 95 ILE A C 1
ATOM 694 O O . ILE A 1 95 ? 14.822 -0.152 -32.341 1.00 86.62 95 ILE A O 1
ATOM 698 N N . ASP A 1 96 ? 15.927 1.813 -32.318 1.00 83.31 96 ASP A N 1
ATOM 699 C CA . ASP A 1 96 ? 15.369 2.311 -33.570 1.00 83.31 96 ASP A CA 1
ATOM 700 C C . ASP A 1 96 ? 15.855 1.428 -34.724 1.00 83.31 96 ASP A C 1
ATOM 702 O O . ASP A 1 96 ? 17.052 1.230 -34.928 1.00 83.31 96 ASP A O 1
ATOM 706 N N . LYS A 1 97 ? 14.920 0.854 -35.481 1.00 80.44 97 LYS A N 1
ATOM 707 C CA . LYS A 1 97 ? 15.249 -0.112 -36.540 1.00 80.44 97 LYS A CA 1
ATOM 708 C C . LYS A 1 97 ? 15.895 0.529 -37.770 1.00 80.44 97 LYS A C 1
ATOM 710 O O . LYS A 1 97 ? 16.454 -0.194 -38.587 1.00 80.44 97 LYS A O 1
ATOM 715 N N . THR A 1 98 ? 15.772 1.843 -37.919 1.00 79.50 98 THR A N 1
ATOM 716 C CA . THR A 1 98 ? 16.260 2.609 -39.068 1.00 79.50 98 THR A CA 1
ATOM 717 C C . THR A 1 98 ? 17.631 3.200 -38.773 1.00 79.50 98 THR A C 1
ATOM 719 O O . THR A 1 98 ? 18.540 3.072 -39.586 1.00 79.50 98 THR A O 1
ATOM 722 N N . THR A 1 99 ? 17.792 3.836 -37.613 1.00 80.81 99 THR A N 1
ATOM 723 C CA . THR A 1 99 ? 19.039 4.505 -37.218 1.00 80.81 99 THR A CA 1
ATOM 724 C C . THR A 1 99 ? 19.936 3.614 -36.363 1.00 80.81 99 THR A C 1
ATOM 726 O O . THR A 1 99 ? 21.145 3.816 -36.327 1.00 80.81 99 THR A O 1
ATOM 729 N N . GLY A 1 100 ? 19.374 2.615 -35.680 1.00 78.31 100 GLY A N 1
ATOM 730 C CA . GLY A 1 100 ? 20.067 1.822 -34.670 1.00 78.31 100 GLY A CA 1
ATOM 731 C C . GLY A 1 100 ? 20.159 2.512 -33.309 1.00 78.31 100 GLY A C 1
ATOM 732 O O . GLY A 1 100 ? 20.797 1.957 -32.416 1.00 78.31 100 GLY A O 1
ATOM 733 N N . GLU A 1 101 ? 19.572 3.700 -33.129 1.00 84.62 101 GLU A N 1
ATOM 734 C CA . GLU A 1 101 ? 19.682 4.458 -31.881 1.00 84.62 101 GLU A CA 1
ATOM 735 C C . GLU A 1 101 ? 18.951 3.762 -30.732 1.00 84.62 101 GLU A C 1
ATOM 737 O O . GLU A 1 101 ? 17.805 3.332 -30.862 1.00 84.62 101 GLU A O 1
ATOM 742 N N . ILE A 1 102 ? 19.618 3.662 -29.587 1.00 84.81 102 ILE A N 1
ATOM 743 C CA . ILE A 1 102 ? 19.054 3.117 -28.359 1.00 84.81 102 ILE A CA 1
ATOM 744 C C . ILE A 1 102 ? 18.358 4.256 -27.614 1.00 84.81 102 ILE A C 1
ATOM 746 O O . ILE A 1 102 ? 18.975 5.279 -27.307 1.00 84.81 102 ILE A O 1
ATOM 750 N N . SER A 1 103 ? 17.088 4.065 -27.272 1.00 88.88 103 SER A N 1
ATOM 751 C CA . SER A 1 103 ? 16.330 4.952 -26.390 1.00 88.88 103 SER A CA 1
ATOM 752 C C . SER A 1 103 ? 15.943 4.238 -25.099 1.00 88.88 103 SER A C 1
ATOM 754 O O . SER A 1 103 ? 15.664 3.036 -25.094 1.00 88.88 103 SER A O 1
ATOM 756 N N . ILE A 1 104 ? 15.946 4.993 -24.003 1.00 90.94 104 ILE A N 1
ATOM 757 C CA . ILE A 1 104 ? 15.475 4.556 -22.688 1.00 90.94 104 ILE A CA 1
ATOM 758 C C . ILE A 1 104 ? 14.256 5.407 -22.358 1.00 90.94 104 ILE A C 1
ATOM 760 O O . ILE A 1 104 ? 14.347 6.634 -22.350 1.00 90.94 104 ILE A O 1
ATOM 764 N N . ASP A 1 105 ? 13.109 4.765 -22.147 1.00 90.06 105 ASP A N 1
ATOM 765 C CA . ASP A 1 105 ? 11.837 5.433 -21.836 1.00 90.06 105 ASP A CA 1
ATOM 766 C C . ASP A 1 105 ? 11.482 6.546 -22.844 1.00 90.06 105 ASP A C 1
ATOM 768 O O . ASP A 1 105 ? 11.023 7.632 -22.496 1.00 90.06 105 ASP A O 1
ATOM 772 N N . GLY A 1 106 ? 11.750 6.282 -24.129 1.00 86.81 106 GLY A N 1
ATOM 773 C CA . GLY A 1 106 ? 11.511 7.219 -25.231 1.00 86.81 106 GLY A CA 1
ATOM 774 C C . GLY A 1 106 ? 12.539 8.349 -25.355 1.00 86.81 106 GLY A C 1
ATOM 775 O O . GLY A 1 106 ? 12.457 9.129 -26.300 1.00 86.81 106 GLY A O 1
ATOM 776 N N . THR A 1 107 ? 13.524 8.429 -24.455 1.00 89.56 107 THR A N 1
ATOM 777 C CA . THR A 1 107 ? 14.617 9.405 -24.533 1.00 89.56 107 THR A CA 1
ATOM 778 C C . THR A 1 107 ? 15.799 8.804 -25.299 1.00 89.56 107 THR A C 1
ATOM 780 O O . THR A 1 107 ? 16.339 7.781 -24.861 1.00 89.56 107 THR A O 1
ATOM 783 N N . PRO A 1 108 ? 16.224 9.396 -26.432 1.00 87.44 108 PRO A N 1
ATOM 784 C CA . PRO A 1 108 ? 17.391 8.929 -27.170 1.00 87.44 108 PRO A CA 1
ATOM 785 C C . PRO A 1 108 ? 18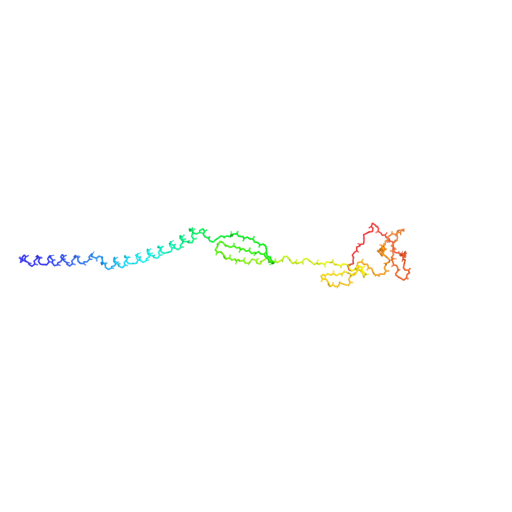.658 9.069 -26.330 1.00 87.44 108 PRO A C 1
ATOM 787 O O . PRO A 1 108 ? 18.871 10.083 -25.664 1.00 87.44 108 PRO A O 1
ATOM 790 N N . THR A 1 109 ? 19.500 8.041 -26.341 1.00 84.69 109 THR A N 1
ATOM 791 C CA . THR A 1 109 ? 20.717 8.022 -25.519 1.00 84.69 109 THR A CA 1
ATOM 792 C C . THR A 1 109 ? 21.948 8.550 -26.254 1.00 84.69 109 THR A C 1
ATOM 794 O O . THR A 1 109 ? 22.980 8.769 -25.622 1.00 84.69 109 THR A O 1
ATOM 797 N N . GLY A 1 110 ? 21.876 8.718 -27.580 1.00 81.31 110 GLY A N 1
ATOM 798 C CA . GLY A 1 110 ? 23.039 8.979 -28.431 1.00 81.31 110 GLY A CA 1
ATOM 799 C C . GLY A 1 110 ? 23.956 7.765 -28.636 1.00 81.31 110 GLY A C 1
ATOM 800 O O . GLY A 1 110 ? 24.969 7.877 -29.326 1.00 81.31 110 GLY A O 1
ATOM 801 N N . PHE A 1 111 ? 23.621 6.602 -28.062 1.00 75.19 111 PHE A N 1
ATOM 802 C CA . PHE A 1 111 ? 24.288 5.333 -28.343 1.00 75.19 111 PHE A CA 1
ATOM 803 C C . PHE A 1 111 ? 23.527 4.568 -29.420 1.00 75.19 111 PHE A C 1
ATOM 805 O O . PHE A 1 111 ? 22.303 4.471 -29.377 1.00 75.19 111 PHE A O 1
ATOM 812 N N . PHE A 1 112 ? 24.259 3.976 -30.360 1.00 79.81 112 PHE A N 1
ATOM 813 C CA . PHE A 1 112 ? 23.681 3.245 -31.478 1.00 79.81 112 PHE A CA 1
ATOM 814 C C . PHE A 1 112 ? 24.145 1.787 -31.448 1.00 79.81 112 PHE A C 1
ATOM 816 O O . PHE A 1 112 ? 25.336 1.505 -31.321 1.00 79.81 112 PHE A O 1
ATOM 823 N N . ALA A 1 113 ? 23.204 0.853 -31.580 1.00 70.69 113 ALA A N 1
ATOM 824 C CA . ALA A 1 113 ? 23.473 -0.580 -31.682 1.00 70.69 113 ALA A CA 1
ATOM 825 C C . ALA A 1 113 ? 24.112 -0.965 -33.034 1.00 70.69 113 ALA A C 1
ATOM 827 O O . ALA A 1 113 ? 24.674 -2.050 -33.166 1.00 70.69 113 ALA A O 1
ATOM 828 N N . THR A 1 114 ? 24.036 -0.077 -34.033 1.00 63.53 114 THR A N 1
ATOM 829 C CA . THR A 1 114 ? 24.687 -0.191 -35.350 1.00 63.53 114 THR A CA 1
ATOM 830 C C . THR A 1 114 ? 25.181 1.199 -35.770 1.00 63.53 114 THR A C 1
ATOM 832 O O . THR A 1 114 ? 24.568 2.185 -35.376 1.00 63.53 114 THR A O 1
ATOM 835 N N . THR A 1 115 ? 26.237 1.337 -36.577 1.00 58.75 115 THR A N 1
ATOM 836 C CA . THR A 1 115 ? 26.754 2.666 -36.982 1.00 58.75 115 THR A CA 1
ATOM 837 C C . THR A 1 115 ? 25.890 3.391 -38.024 1.00 58.75 115 THR A C 1
ATOM 839 O O . THR A 1 115 ? 26.320 4.409 -38.559 1.00 58.75 115 THR A O 1
ATOM 842 N N . GLY A 1 116 ? 24.701 2.878 -38.367 1.00 51.59 116 GLY A N 1
ATOM 843 C CA . GLY A 1 116 ? 23.784 3.500 -39.334 1.00 51.59 116 GLY A CA 1
ATOM 844 C C . GLY A 1 116 ? 24.305 3.570 -40.781 1.00 51.59 116 GLY A C 1
ATOM 845 O O . GLY A 1 116 ? 23.601 4.056 -41.660 1.00 51.59 116 GLY A O 1
ATOM 846 N N . THR A 1 117 ? 25.523 3.084 -41.046 1.00 50.41 117 THR A N 1
ATOM 847 C CA . THR A 1 117 ? 26.200 3.124 -42.356 1.00 50.41 117 THR A CA 1
ATOM 848 C C . THR A 1 117 ? 26.696 1.764 -42.839 1.00 50.41 117 THR A C 1
ATOM 850 O O . THR A 1 117 ? 27.172 1.663 -43.970 1.00 50.41 117 THR A O 1
ATOM 853 N N . THR A 1 118 ? 26.594 0.710 -42.026 1.00 49.88 118 THR A N 1
ATOM 854 C CA . THR A 1 118 ? 26.953 -0.642 -42.455 1.00 49.88 118 THR A CA 1
ATOM 855 C C . THR A 1 118 ? 25.785 -1.339 -43.149 1.00 49.88 118 THR A C 1
ATOM 857 O O . THR A 1 118 ? 24.662 -1.312 -42.637 1.00 49.88 118 THR A O 1
ATOM 860 N N . PRO A 1 119 ? 26.023 -1.995 -44.301 1.00 47.69 119 PRO A N 1
ATOM 861 C CA . PRO A 1 119 ? 25.061 -2.919 -44.883 1.00 47.69 119 PRO A CA 1
ATOM 862 C C . PRO A 1 119 ? 24.580 -3.931 -43.837 1.00 47.69 119 PRO A C 1
ATOM 864 O O . PRO A 1 119 ? 25.344 -4.395 -42.987 1.00 47.69 119 PRO A O 1
ATOM 867 N N . GLN A 1 120 ? 23.292 -4.263 -43.899 1.00 43.25 120 GLN A N 1
ATOM 868 C CA . GLN A 1 120 ? 22.642 -5.213 -43.002 1.00 43.25 120 GLN A CA 1
ATOM 869 C C . GLN A 1 120 ? 23.460 -6.515 -42.885 1.00 43.25 120 GLN A C 1
ATOM 871 O O . GLN A 1 120 ? 23.602 -7.244 -43.862 1.00 43.25 120 GLN A O 1
ATOM 876 N N . GLY A 1 121 ? 23.963 -6.818 -41.681 1.00 48.94 121 GLY A N 1
ATOM 877 C CA . GLY A 1 121 ? 24.637 -8.087 -41.368 1.00 48.94 121 GLY A CA 1
ATOM 878 C C . 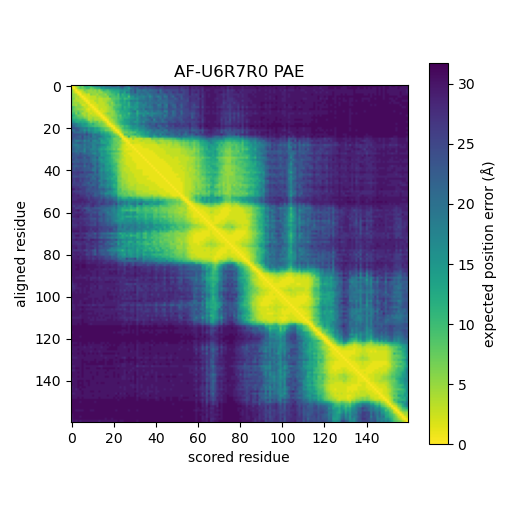GLY A 1 121 ? 26.163 -8.044 -41.229 1.00 48.94 121 GLY A C 1
ATOM 879 O O . GLY A 1 121 ? 26.742 -9.072 -40.882 1.00 48.94 121 GLY A O 1
ATOM 880 N N . GLU A 1 122 ? 26.823 -6.899 -41.422 1.00 52.31 122 GLU A N 1
ATOM 881 C CA . GLU A 1 122 ? 28.282 -6.798 -41.267 1.00 52.31 122 GLU A CA 1
ATOM 882 C C . GLU A 1 122 ? 28.676 -6.096 -39.957 1.00 52.31 122 GLU A C 1
ATOM 884 O O . GLU A 1 122 ? 28.459 -4.902 -39.755 1.00 52.31 122 GLU A O 1
ATOM 889 N N . SER A 1 123 ? 29.252 -6.871 -39.034 1.00 57.56 123 SER A N 1
ATOM 890 C CA . SER A 1 123 ? 29.871 -6.361 -37.808 1.00 57.56 123 SER A CA 1
ATOM 891 C C . SER A 1 123 ? 31.157 -5.607 -38.151 1.00 57.56 123 SER A C 1
ATOM 893 O O . SER A 1 123 ? 32.049 -6.187 -38.762 1.00 57.56 123 SER A O 1
ATOM 895 N N . THR A 1 124 ? 31.294 -4.350 -37.717 1.00 66.62 124 THR A N 1
ATOM 896 C CA . THR A 1 124 ? 32.555 -3.578 -37.801 1.00 66.62 124 THR A CA 1
ATOM 897 C C . THR A 1 124 ? 33.504 -3.861 -36.636 1.00 66.62 124 THR A C 1
ATOM 899 O O . THR A 1 124 ? 34.517 -3.177 -36.475 1.00 66.62 124 THR A O 1
ATOM 902 N N . ALA A 1 125 ? 33.188 -4.855 -35.799 1.00 72.50 125 ALA A N 1
ATOM 903 C CA . ALA A 1 125 ? 34.029 -5.216 -34.670 1.00 72.50 125 ALA A CA 1
ATOM 904 C C . ALA A 1 125 ? 35.431 -5.625 -35.161 1.00 72.50 125 ALA A C 1
ATOM 906 O O . ALA A 1 125 ? 35.541 -6.455 -36.071 1.00 72.50 125 ALA A O 1
ATOM 907 N N . PRO A 1 126 ? 36.508 -5.086 -34.561 1.00 76.00 126 PRO A N 1
ATOM 908 C CA . PRO A 1 126 ? 37.856 -5.534 -34.865 1.00 76.00 126 PRO A CA 1
ATOM 909 C C . PRO A 1 126 ? 37.993 -7.038 -34.627 1.00 76.00 126 PRO A C 1
ATOM 911 O O . PRO A 1 126 ? 37.501 -7.563 -33.627 1.00 76.00 126 PRO A O 1
ATOM 914 N N . TYR A 1 127 ? 38.692 -7.730 -35.522 1.00 75.12 127 TYR A N 1
ATOM 915 C CA . TYR A 1 127 ? 38.941 -9.167 -35.400 1.00 75.12 127 TYR A CA 1
ATOM 916 C C . TYR A 1 127 ? 40.414 -9.493 -35.628 1.00 75.12 127 TYR A C 1
ATOM 918 O O . TYR A 1 127 ? 41.186 -8.673 -36.124 1.00 75.12 127 TYR A O 1
ATOM 926 N N . VAL A 1 128 ? 40.815 -10.709 -35.262 1.00 81.38 128 VAL A N 1
ATOM 927 C CA . VAL A 1 128 ? 42.187 -11.192 -35.442 1.00 81.38 128 VAL A CA 1
ATOM 928 C C . VAL A 1 128 ? 42.237 -12.169 -36.607 1.00 81.38 128 VAL A C 1
ATOM 930 O O . VAL A 1 128 ? 41.499 -13.151 -36.635 1.00 81.38 128 VAL A O 1
ATOM 933 N N . LYS A 1 129 ? 43.145 -11.924 -37.552 1.00 83.19 129 LYS A N 1
ATOM 934 C CA . LYS A 1 129 ? 43.472 -12.842 -38.647 1.00 83.19 129 LYS A CA 1
ATOM 935 C C . LYS A 1 129 ? 44.980 -12.820 -38.877 1.00 83.19 129 LYS A C 1
ATOM 937 O O . LYS A 1 129 ? 45.620 -11.782 -38.739 1.00 83.19 129 LYS A O 1
ATOM 942 N N . ASP A 1 130 ? 45.568 -13.980 -39.150 1.00 87.81 130 ASP A N 1
ATOM 943 C CA . ASP A 1 130 ? 47.011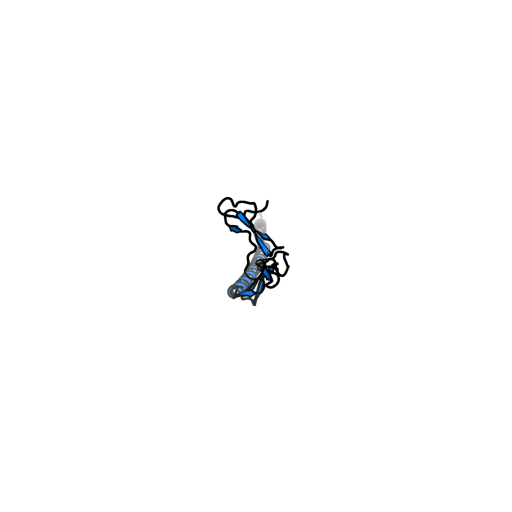 -14.140 -39.396 1.00 87.81 130 ASP A CA 1
ATOM 944 C C . ASP A 1 130 ? 47.916 -13.566 -38.281 1.00 87.81 130 ASP A C 1
ATOM 946 O O . ASP A 1 130 ? 49.048 -13.153 -38.529 1.00 87.81 130 ASP A O 1
ATOM 950 N N . GLY A 1 131 ? 47.414 -13.524 -37.039 1.00 83.25 131 GLY A N 1
ATOM 951 C CA . GLY A 1 131 ? 48.132 -13.006 -35.868 1.00 83.25 131 GLY A CA 1
ATOM 952 C C . GLY A 1 131 ? 48.136 -11.480 -35.721 1.00 83.25 131 GLY A C 1
ATOM 953 O O . GLY A 1 131 ? 48.844 -10.966 -34.857 1.00 83.25 131 GLY A O 1
ATOM 954 N N . PHE A 1 132 ? 47.358 -10.751 -36.526 1.00 84.94 132 PHE A N 1
ATOM 955 C CA . PHE A 1 132 ? 47.235 -9.292 -36.464 1.00 84.94 132 PHE A CA 1
ATOM 956 C C . PHE A 1 132 ? 45.779 -8.871 -36.287 1.00 84.94 132 PHE A C 1
ATOM 958 O O . PHE A 1 132 ? 44.863 -9.569 -36.727 1.00 84.94 132 PHE A O 1
ATOM 965 N N . TRP A 1 133 ? 45.571 -7.713 -35.667 1.00 81.50 133 TRP A N 1
ATOM 966 C CA . TRP A 1 133 ? 44.255 -7.083 -35.630 1.00 81.50 133 TRP A CA 1
ATOM 967 C C . TRP A 1 133 ? 43.896 -6.503 -36.993 1.00 81.50 133 TRP A C 1
ATOM 969 O O . TRP A 1 133 ? 44.743 -5.906 -37.660 1.00 81.50 133 TRP A O 1
ATOM 979 N N . TYR A 1 134 ? 42.640 -6.656 -37.381 1.00 84.94 134 TYR A N 1
ATOM 980 C CA . TYR A 1 134 ? 42.028 -6.017 -38.533 1.00 84.94 134 TYR A CA 1
ATOM 981 C C . TYR A 1 134 ? 40.984 -5.029 -38.022 1.00 84.94 134 TYR A C 1
ATOM 983 O O . TYR A 1 134 ? 40.086 -5.413 -37.271 1.00 84.94 134 TYR A O 1
ATOM 991 N N . PHE A 1 135 ? 41.114 -3.764 -38.420 1.00 81.69 135 PHE A N 1
ATOM 992 C CA . PHE A 1 135 ? 40.177 -2.697 -38.066 1.00 81.69 135 PHE A CA 1
ATOM 993 C C . PHE A 1 135 ? 39.390 -2.278 -39.299 1.00 81.69 135 PHE A C 1
ATOM 995 O O . PHE A 1 135 ? 39.926 -2.279 -40.408 1.00 81.69 135 PHE A O 1
ATOM 1002 N N . TYR A 1 136 ? 38.121 -1.936 -39.102 1.00 80.69 136 TYR A N 1
ATOM 1003 C CA . TYR A 1 136 ? 37.287 -1.415 -40.172 1.00 80.69 136 TYR A CA 1
ATOM 1004 C C . TYR A 1 136 ? 37.712 0.018 -40.508 1.00 80.69 136 TYR A C 1
ATOM 1006 O O . TYR A 1 136 ? 37.703 0.893 -39.642 1.00 80.69 136 TYR A O 1
ATOM 1014 N N . ASP A 1 137 ? 38.097 0.243 -41.759 1.00 77.81 137 ASP A N 1
ATOM 1015 C CA . ASP A 1 137 ? 38.383 1.563 -42.304 1.00 77.81 137 ASP A CA 1
ATOM 1016 C C . ASP A 1 137 ? 37.122 2.100 -42.990 1.00 77.81 137 ASP A C 1
ATOM 1018 O O . ASP A 1 137 ? 36.661 1.574 -44.006 1.00 77.81 137 ASP A O 1
ATOM 1022 N N . ASP A 1 138 ? 36.557 3.166 -42.423 1.00 70.94 138 ASP A N 1
ATOM 1023 C CA . ASP A 1 138 ? 35.325 3.765 -42.925 1.00 70.94 138 ASP A CA 1
ATOM 1024 C C . ASP A 1 138 ? 35.519 4.533 -44.246 1.0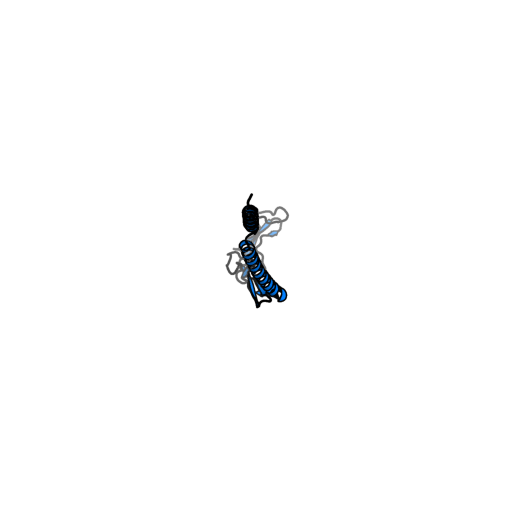0 70.94 138 ASP A C 1
ATOM 1026 O O . ASP A 1 138 ? 34.557 4.703 -44.996 1.00 70.94 138 ASP A O 1
ATOM 1030 N N . ALA A 1 139 ? 36.742 4.956 -44.580 1.00 74.25 139 ALA A N 1
ATOM 1031 C CA . ALA A 1 139 ? 37.030 5.625 -45.847 1.00 74.25 139 ALA A CA 1
ATOM 1032 C C . ALA A 1 139 ? 37.067 4.629 -47.012 1.00 74.25 139 ALA A C 1
ATOM 1034 O O . ALA A 1 139 ? 36.562 4.919 -48.096 1.00 74.25 139 ALA A O 1
ATOM 1035 N N . THR A 1 140 ? 37.640 3.444 -46.785 1.00 80.19 140 THR A N 1
ATOM 1036 C CA . THR A 1 140 ? 37.763 2.393 -47.808 1.00 80.19 140 THR A CA 1
ATOM 1037 C C . THR A 1 140 ? 36.654 1.343 -47.745 1.00 80.19 140 THR A C 1
ATOM 1039 O O . THR A 1 140 ? 36.553 0.517 -48.652 1.00 80.19 140 THR A O 1
ATOM 1042 N N . LYS A 1 141 ? 35.801 1.392 -46.711 1.00 78.06 141 LYS A N 1
ATOM 1043 C CA . LYS A 1 141 ? 34.730 0.419 -46.429 1.00 78.06 141 LYS A CA 1
ATOM 1044 C C . LYS A 1 141 ? 35.256 -1.023 -46.405 1.00 78.06 141 LYS A C 1
ATOM 1046 O O . LYS A 1 141 ? 34.615 -1.942 -46.909 1.00 78.06 141 LYS A O 1
ATOM 1051 N N . ALA A 1 142 ? 36.450 -1.215 -45.845 1.00 81.19 142 ALA A N 1
ATOM 1052 C CA . ALA A 1 142 ? 37.143 -2.498 -45.814 1.00 81.19 142 ALA A CA 1
ATOM 1053 C C . ALA A 1 142 ? 37.906 -2.698 -44.500 1.00 81.19 142 ALA A C 1
ATOM 1055 O O . ALA A 1 142 ? 38.293 -1.747 -43.825 1.00 81.19 142 ALA A O 1
ATOM 1056 N N . PHE A 1 143 ? 38.163 -3.956 -44.142 1.00 84.69 143 PHE A N 1
ATOM 1057 C CA . PHE A 1 143 ? 39.028 -4.278 -43.011 1.00 84.69 143 PHE A CA 1
ATOM 1058 C C . PHE A 1 143 ? 40.499 -4.220 -43.413 1.00 84.69 143 PHE A C 1
ATOM 1060 O O . PHE A 1 143 ? 40.955 -4.970 -44.279 1.00 84.69 143 PHE A O 1
ATOM 1067 N N . VAL A 1 144 ? 41.258 -3.367 -42.731 1.00 89.12 144 VAL A N 1
ATOM 1068 C CA . VAL A 1 144 ? 42.682 -3.155 -42.986 1.00 89.12 144 VAL A CA 1
ATOM 1069 C C . VAL A 1 144 ? 43.500 -3.844 -41.901 1.00 89.12 144 VAL A C 1
ATOM 1071 O O . VAL A 1 144 ? 43.205 -3.748 -40.707 1.00 89.12 144 VAL A O 1
ATOM 1074 N N . LYS A 1 145 ? 44.546 -4.555 -42.328 1.00 92.38 145 LYS A N 1
ATOM 1075 C CA . LYS A 1 145 ? 45.504 -5.194 -41.426 1.00 92.38 145 LYS A CA 1
ATOM 1076 C C . LYS A 1 145 ? 46.259 -4.121 -40.641 1.00 92.38 145 LYS A C 1
ATOM 1078 O O . LYS A 1 145 ? 46.887 -3.253 -41.239 1.00 92.38 145 LYS A O 1
ATOM 1083 N N . SER A 1 146 ? 46.248 -4.215 -39.319 1.00 83.56 146 SER A N 1
ATOM 1084 C CA . SER A 1 146 ? 47.035 -3.333 -38.457 1.00 83.56 146 SER A CA 1
ATOM 1085 C C . SER A 1 146 ? 48.484 -3.793 -38.307 1.00 83.56 146 SER A C 1
ATOM 1087 O O . SER A 1 146 ? 48.841 -4.938 -38.595 1.00 83.56 146 SER A O 1
ATOM 1089 N N . GLU A 1 147 ? 49.313 -2.901 -37.772 1.00 85.00 147 GLU A N 1
ATOM 1090 C CA . GLU A 1 147 ? 50.660 -3.220 -37.293 1.00 85.00 147 GLU A CA 1
ATOM 1091 C C . GLU A 1 147 ? 50.664 -3.952 -35.935 1.00 85.00 147 GLU A C 1
ATOM 1093 O O . GLU A 1 147 ? 51.680 -4.524 -35.534 1.00 85.00 147 GLU A O 1
ATOM 1098 N N . TYR A 1 148 ? 49.522 -3.992 -35.238 1.00 76.38 148 TYR A N 1
ATOM 1099 C CA . TYR A 1 148 ? 49.398 -4.583 -33.910 1.00 76.38 148 TYR A CA 1
ATOM 1100 C C . TYR A 1 148 ? 49.184 -6.098 -33.995 1.00 76.38 148 TYR A C 1
ATOM 1102 O O . TYR A 1 148 ? 48.149 -6.588 -34.464 1.00 76.38 148 TYR A O 1
ATOM 1110 N N . LYS A 1 149 ? 50.158 -6.861 -33.487 1.00 80.88 149 LYS A N 1
ATOM 1111 C CA . LYS A 1 149 ? 50.009 -8.308 -33.296 1.00 80.88 149 LYS A CA 1
ATOM 1112 C C . LYS A 1 149 ? 49.008 -8.600 -32.183 1.00 80.88 149 LYS A C 1
ATOM 1114 O O . LYS A 1 149 ? 49.071 -8.006 -31.109 1.00 80.88 149 LYS A O 1
ATOM 1119 N N . ALA A 1 150 ? 48.121 -9.554 -32.424 1.00 74.88 150 ALA A N 1
ATOM 1120 C CA . ALA A 1 150 ? 47.250 -10.074 -31.385 1.00 74.88 150 ALA A CA 1
ATOM 1121 C C . ALA A 1 150 ? 48.063 -10.980 -30.447 1.00 74.88 150 ALA A C 1
ATOM 1123 O O . ALA A 1 150 ? 48.696 -11.935 -30.897 1.00 74.88 150 ALA A O 1
ATOM 1124 N N . SER A 1 151 ? 48.069 -10.668 -29.151 1.00 64.38 151 SER A N 1
ATOM 1125 C CA . SER A 1 151 ? 48.726 -11.476 -28.120 1.00 64.38 151 SER A CA 1
ATOM 1126 C C . SER A 1 151 ? 47.660 -12.191 -27.285 1.00 64.38 151 SER A C 1
ATOM 1128 O O . SER A 1 151 ? 46.831 -11.530 -26.665 1.00 64.38 151 SER A O 1
ATOM 1130 N N . GLY A 1 152 ? 47.676 -13.529 -27.272 1.00 63.31 152 GLY A N 1
ATOM 1131 C CA . GLY A 1 152 ? 46.768 -14.365 -26.470 1.00 63.31 152 GLY A CA 1
ATOM 1132 C C . GLY A 1 152 ? 45.393 -14.662 -27.096 1.00 63.31 152 GLY A C 1
ATOM 1133 O O . GLY A 1 152 ? 45.125 -14.325 -28.248 1.00 63.31 152 GLY A O 1
ATOM 1134 N N . ASN A 1 153 ? 44.521 -15.332 -26.327 1.00 50.91 153 ASN A N 1
ATOM 1135 C CA . ASN A 1 153 ? 43.111 -15.536 -26.682 1.00 50.91 153 ASN A CA 1
ATOM 1136 C C . ASN A 1 153 ? 42.414 -14.170 -26.618 1.00 50.91 153 ASN A C 1
ATOM 1138 O O . ASN A 1 153 ? 42.394 -13.551 -25.563 1.00 50.91 153 ASN A O 1
ATOM 1142 N N . ALA A 1 154 ? 41.909 -13.672 -27.745 1.00 52.38 154 ALA A N 1
ATOM 1143 C CA . ALA A 1 154 ? 41.429 -12.300 -27.879 1.00 52.38 154 ALA A CA 1
ATOM 1144 C C . ALA A 1 154 ? 40.220 -12.006 -26.966 1.00 52.38 154 ALA A C 1
ATOM 1146 O O . ALA A 1 154 ? 39.078 -12.292 -27.319 1.00 52.38 154 ALA A O 1
ATOM 1147 N N . TRP A 1 155 ? 40.469 -11.403 -25.803 1.00 47.19 155 TRP A N 1
ATOM 1148 C CA . TRP A 1 155 ? 39.453 -10.746 -24.981 1.00 47.19 155 TRP A CA 1
ATOM 1149 C C . TRP A 1 155 ? 39.723 -9.244 -25.050 1.00 47.19 155 TRP A C 1
ATOM 1151 O O . TRP A 1 155 ? 40.761 -8.770 -24.590 1.00 47.19 155 TRP A O 1
ATOM 1161 N N . ALA A 1 156 ? 38.812 -8.488 -25.659 1.00 45.03 156 ALA A N 1
ATOM 1162 C CA . ALA A 1 156 ? 38.843 -7.036 -25.563 1.00 45.03 156 ALA A CA 1
ATOM 1163 C C . ALA A 1 156 ? 38.639 -6.641 -24.090 1.00 45.03 156 ALA A C 1
ATOM 1165 O O . ALA A 1 156 ? 37.613 -6.979 -23.502 1.00 45.03 156 ALA A O 1
ATOM 1166 N N . VAL A 1 157 ? 39.605 -5.938 -23.491 1.00 39.75 157 VAL A N 1
ATOM 1167 C CA . VAL A 1 157 ? 39.459 -5.337 -22.158 1.00 39.75 157 VAL A CA 1
ATOM 1168 C C . VAL A 1 157 ? 39.519 -3.817 -22.278 1.00 39.75 157 VAL A C 1
ATOM 1170 O O . VAL A 1 157 ? 40.524 -3.255 -22.699 1.00 39.75 157 VAL A O 1
ATOM 1173 N N . GLN A 1 158 ? 38.368 -3.229 -21.939 1.00 36.94 158 GLN A N 1
ATOM 1174 C CA . GLN A 1 158 ? 38.090 -2.022 -21.149 1.00 36.94 158 GLN A CA 1
ATOM 1175 C C . GLN A 1 158 ? 39.074 -0.841 -21.195 1.00 36.94 158 GLN A C 1
ATOM 1177 O O . GLN A 1 158 ? 40.261 -0.964 -20.908 1.00 36.94 158 GLN A O 1
ATOM 1182 N N . LYS A 1 159 ? 38.525 0.357 -21.423 1.00 34.22 159 LYS A N 1
ATOM 1183 C CA . LYS A 1 159 ? 39.251 1.620 -21.277 1.00 34.22 159 LYS A CA 1
ATOM 1184 C C . LYS A 1 159 ? 39.261 2.070 -19.807 1.00 34.22 159 LYS A C 1
ATOM 1186 O O . LYS A 1 159 ? 38.189 2.205 -19.215 1.00 34.22 159 LYS A O 1
ATOM 1191 N N . GLY A 1 160 ? 40.461 2.289 -19.263 1.00 36.44 160 GLY A N 1
ATOM 1192 C CA . GLY A 1 160 ? 40.723 3.195 -18.137 1.00 36.44 160 GLY A CA 1
ATOM 1193 C C . GLY A 1 160 ? 40.967 4.617 -18.627 1.00 36.44 160 GLY A C 1
ATOM 1194 O O . GLY A 1 160 ? 41.420 4.767 -19.788 1.00 36.44 160 GLY A O 1
#

Mean predicted aligned error: 20.34 Å

Radius of gyration: 50.31 Å; Cα contacts (8 Å, |Δi|>4): 153; chains: 1; bounding box: 87×27×144 Å

Foldseek 3Di:
DPVVVVVVVVVVVVVVVVVPPPPDVVVVVVVVVVVVVVVVVVVVVVVVVCVCPVVVHKDWDDWDDDVQAIWTAIPVRDIDTDGDRDDPPDWDWDQDPQQQFIDTNNHTPPDGPDNNPDDPPDDQDWDDDPQFIWGQDPVVRDTDTDPDGDDDDDDDDDDD